Protein AF-A0A2N1P8C0-F1 (afdb_monomer)

Structure (mmCIF, N/CA/C/O backbone):
data_AF-A0A2N1P8C0-F1
#
_entry.id   AF-A0A2N1P8C0-F1
#
loop_
_atom_site.group_PDB
_atom_site.id
_atom_site.type_symbol
_atom_site.label_atom_id
_atom_site.label_alt_id
_atom_site.label_comp_id
_atom_site.label_asym_id
_atom_site.label_entity_id
_atom_site.label_seq_id
_atom_site.pdbx_PDB_ins_code
_atom_site.Cartn_x
_atom_site.Cartn_y
_atom_site.Cartn_z
_atom_site.occupancy
_atom_site.B_iso_or_equiv
_atom_site.auth_seq_id
_atom_site.auth_comp_id
_atom_site.auth_asym_id
_atom_site.auth_atom_id
_atom_site.pdbx_PDB_model_num
ATOM 1 N N . MET A 1 1 ? -35.742 -32.616 -35.829 1.00 45.62 1 MET A N 1
ATOM 2 C CA . MET A 1 1 ? -35.473 -32.953 -37.246 1.00 45.62 1 MET A CA 1
ATOM 3 C C . MET A 1 1 ? -34.544 -31.896 -37.833 1.00 45.62 1 MET A C 1
ATOM 5 O O . MET A 1 1 ? -35.005 -30.820 -38.191 1.00 45.62 1 MET A O 1
ATOM 9 N N . LYS A 1 2 ? -33.227 -32.137 -37.817 1.00 39.88 2 LYS A N 1
ATOM 10 C CA . LYS A 1 2 ? -32.217 -31.200 -38.340 1.00 39.88 2 LYS A CA 1
ATOM 11 C C . LYS A 1 2 ? -31.791 -31.656 -39.738 1.00 39.88 2 LYS A C 1
ATOM 13 O O . LYS A 1 2 ? -31.505 -32.829 -39.944 1.00 39.88 2 LYS A O 1
ATOM 18 N N . LYS A 1 3 ? -31.842 -30.711 -40.680 1.00 42.62 3 LYS A N 1
ATOM 19 C CA . LYS A 1 3 ? -31.607 -30.879 -42.117 1.00 42.62 3 LYS A CA 1
ATOM 20 C C . LYS A 1 3 ? -30.140 -31.210 -42.416 1.00 42.62 3 LYS A C 1
ATOM 22 O O . LYS A 1 3 ? -29.241 -30.507 -41.964 1.00 42.62 3 LYS A O 1
ATOM 27 N N . LEU A 1 4 ? -29.958 -32.241 -43.236 1.00 29.92 4 LEU A N 1
ATOM 28 C CA . LEU A 1 4 ? -28.739 -32.623 -43.944 1.00 29.92 4 LEU A CA 1
ATOM 29 C C . LEU A 1 4 ? -28.295 -31.468 -44.868 1.00 29.92 4 LEU A C 1
ATOM 31 O O . LEU A 1 4 ? -29.120 -30.950 -45.624 1.00 29.92 4 LEU A O 1
ATOM 35 N N . ARG A 1 5 ? -27.024 -31.049 -44.825 1.00 50.28 5 ARG A N 1
ATOM 36 C CA . ARG A 1 5 ? -26.424 -30.186 -45.858 1.00 50.28 5 ARG A CA 1
ATOM 37 C C . ARG A 1 5 ? -25.371 -30.986 -46.623 1.00 50.28 5 ARG A C 1
ATOM 39 O O . ARG A 1 5 ? -24.467 -31.559 -46.030 1.00 50.28 5 ARG A O 1
ATOM 46 N N . LEU A 1 6 ? -25.580 -31.036 -47.934 1.00 33.12 6 LEU A N 1
ATOM 47 C CA . LEU A 1 6 ? -24.823 -31.753 -48.953 1.00 33.12 6 LEU A CA 1
ATOM 48 C C . LEU A 1 6 ? -23.387 -31.202 -49.036 1.00 33.12 6 LEU A C 1
ATOM 50 O O . LEU A 1 6 ? -23.209 -29.993 -49.184 1.00 33.12 6 LEU A O 1
ATOM 54 N N . MET A 1 7 ? -22.378 -32.068 -48.936 1.00 42.75 7 MET A N 1
ATOM 55 C CA . MET A 1 7 ? -20.969 -31.700 -49.102 1.00 42.75 7 MET A CA 1
ATOM 56 C C . MET A 1 7 ? -20.578 -31.944 -50.565 1.00 42.75 7 MET A C 1
ATOM 58 O O . MET A 1 7 ? -20.736 -33.052 -51.071 1.00 42.75 7 MET A O 1
ATOM 62 N N . LEU A 1 8 ? -20.133 -30.898 -51.260 1.00 33.53 8 LEU A N 1
ATOM 63 C CA . LEU A 1 8 ? -19.699 -30.969 -52.655 1.00 33.53 8 LEU A CA 1
ATOM 64 C C . LEU A 1 8 ? -18.298 -31.608 -52.704 1.00 33.53 8 LEU A C 1
ATOM 66 O O . LEU A 1 8 ? -17.332 -31.012 -52.233 1.00 33.53 8 LEU A O 1
ATOM 70 N N . THR A 1 9 ? -18.182 -32.828 -53.229 1.00 42.88 9 THR A N 1
ATOM 71 C CA . THR A 1 9 ? -16.896 -33.516 -53.431 1.00 42.88 9 THR A CA 1
ATOM 72 C C . THR A 1 9 ? -16.287 -33.072 -54.761 1.00 42.88 9 THR A C 1
ATOM 74 O O . THR A 1 9 ? -16.819 -33.393 -55.821 1.00 42.88 9 THR A O 1
ATOM 77 N N . LEU A 1 10 ? -15.170 -32.341 -54.722 1.00 34.56 10 LEU A N 1
ATOM 78 C CA . LEU A 1 10 ? -14.347 -32.082 -55.904 1.00 34.56 10 LEU A CA 1
ATOM 79 C C . LEU A 1 10 ? -13.350 -33.246 -56.049 1.00 34.56 10 LEU A C 1
ATOM 81 O O . LEU A 1 10 ? -12.466 -33.405 -55.211 1.00 34.56 10 LEU A O 1
ATOM 85 N N . ILE A 1 11 ? -13.514 -34.086 -57.074 1.00 39.47 11 ILE A N 1
ATOM 86 C CA . ILE A 1 11 ? -12.569 -35.164 -57.401 1.00 39.47 11 ILE A CA 1
ATOM 87 C C . ILE A 1 11 ? -11.521 -34.591 -58.360 1.00 39.47 11 ILE A C 1
ATOM 89 O O . ILE A 1 11 ?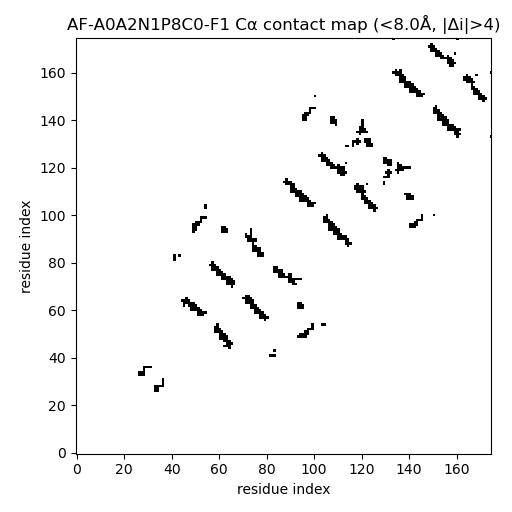 -11.832 -34.308 -59.515 1.00 39.47 11 ILE A O 1
ATOM 93 N N . ILE A 1 12 ? -10.278 -34.443 -57.900 1.00 39.06 12 ILE A N 1
ATOM 94 C CA . ILE A 1 12 ? -9.102 -34.266 -58.762 1.00 39.06 12 ILE A CA 1
ATOM 95 C C . ILE A 1 12 ? -8.067 -35.304 -58.320 1.00 39.06 12 ILE A C 1
ATOM 97 O O . ILE A 1 12 ? -7.486 -35.171 -57.250 1.00 39.06 12 ILE A O 1
ATOM 101 N N . GLY A 1 13 ? -7.826 -36.321 -59.151 1.00 35.00 13 GLY A N 1
ATOM 102 C CA . GLY A 1 13 ? -6.699 -37.246 -58.989 1.00 35.00 13 GLY A CA 1
ATOM 103 C C . GLY A 1 13 ? -6.890 -38.351 -57.939 1.00 35.00 13 GLY A C 1
ATOM 104 O O . GLY A 1 13 ? -7.464 -38.160 -56.874 1.00 35.00 13 GLY A O 1
ATOM 105 N N . SER A 1 14 ? -6.404 -39.543 -58.275 1.00 48.22 14 SER A N 1
ATOM 106 C CA . SER A 1 14 ? -6.671 -40.844 -57.647 1.00 48.22 14 SER A CA 1
ATOM 107 C C . SER A 1 14 ? -6.048 -41.078 -56.258 1.00 48.22 14 SER A C 1
ATOM 109 O O . SER A 1 14 ? -5.459 -42.133 -56.029 1.00 48.22 14 SER A O 1
ATOM 111 N N . ILE A 1 15 ? -6.160 -40.139 -55.314 1.00 35.62 15 ILE A N 1
ATOM 112 C CA . ILE A 1 15 ? -5.686 -40.342 -53.935 1.00 35.62 15 ILE A CA 1
ATOM 113 C C . ILE A 1 15 ? -6.792 -39.985 -52.939 1.00 35.62 15 ILE A C 1
ATOM 115 O O . ILE A 1 15 ? -7.116 -38.823 -52.708 1.00 35.62 15 ILE A O 1
ATOM 119 N N . LEU A 1 16 ? -7.350 -41.022 -52.315 1.00 32.78 16 LEU A N 1
ATOM 120 C CA . LEU A 1 16 ? -8.219 -40.920 -51.150 1.00 32.78 16 LEU A CA 1
ATOM 121 C C . LEU A 1 16 ? -7.341 -40.684 -49.910 1.00 32.78 16 LEU A C 1
ATOM 123 O O . LEU A 1 16 ? -6.861 -41.636 -49.300 1.00 32.78 16 LEU A O 1
ATOM 127 N N . ILE A 1 17 ? -7.110 -39.428 -49.525 1.00 36.38 17 ILE A N 1
ATOM 128 C CA . ILE A 1 17 ? -6.546 -39.129 -48.203 1.00 36.38 17 ILE A CA 1
ATOM 129 C C . ILE A 1 17 ? -7.710 -39.138 -47.209 1.00 36.38 17 ILE A C 1
ATOM 131 O O . ILE A 1 17 ? -8.428 -38.149 -47.070 1.00 36.38 17 ILE A O 1
ATOM 135 N N . ILE A 1 18 ? -7.910 -40.256 -46.503 1.00 42.47 18 ILE A N 1
ATOM 136 C CA . ILE A 1 18 ? -8.690 -40.254 -45.258 1.00 42.47 18 ILE A CA 1
ATOM 137 C C . ILE A 1 18 ? -7.806 -39.594 -44.196 1.00 42.47 18 ILE A C 1
ATOM 139 O O . ILE A 1 18 ? -7.125 -40.250 -43.414 1.00 42.47 18 ILE A O 1
ATOM 143 N N . GLY A 1 19 ? -7.767 -38.265 -44.216 1.00 34.47 19 GLY A N 1
ATOM 144 C CA . GLY A 1 19 ? -7.205 -37.472 -43.137 1.00 34.47 19 GLY A CA 1
ATOM 145 C C . GLY A 1 19 ? -8.264 -37.324 -42.061 1.00 34.47 19 GLY A C 1
ATOM 146 O O . GLY A 1 19 ? -9.050 -36.380 -42.094 1.00 34.47 19 GLY A O 1
ATOM 147 N N . ALA A 1 20 ? -8.310 -38.259 -41.113 1.00 40.31 20 ALA A N 1
ATOM 148 C CA . ALA A 1 20 ? -8.956 -37.993 -39.839 1.00 40.31 20 ALA A CA 1
ATOM 149 C C . ALA A 1 20 ? -8.171 -36.861 -39.159 1.00 40.31 20 ALA A C 1
ATOM 151 O O . ALA A 1 20 ? -7.159 -37.107 -38.508 1.00 40.31 20 ALA A O 1
ATOM 152 N N . LEU A 1 21 ? -8.609 -35.611 -39.323 1.00 40.03 21 LEU A N 1
ATOM 153 C CA . LEU A 1 21 ? -8.170 -34.531 -38.448 1.00 40.03 21 LEU A CA 1
ATOM 154 C C . LEU A 1 21 ? -8.879 -34.720 -37.106 1.00 40.03 21 LEU A C 1
ATOM 156 O O . LEU A 1 21 ? -9.847 -34.039 -36.780 1.00 40.03 21 LEU A O 1
ATOM 160 N N . PHE A 1 22 ? -8.357 -35.643 -36.300 1.00 40.47 22 PHE A N 1
ATOM 161 C CA . PHE A 1 22 ? -8.223 -35.330 -34.890 1.00 40.47 22 PHE A CA 1
ATOM 162 C C . PHE A 1 22 ? -7.251 -34.150 -34.847 1.00 40.47 22 PHE A C 1
ATOM 164 O O . PHE A 1 22 ? -6.038 -34.343 -34.886 1.00 40.47 22 PHE A O 1
ATOM 171 N N . SER A 1 23 ? -7.757 -32.914 -34.830 1.00 45.66 23 SER A N 1
ATOM 172 C CA . SER A 1 23 ? -6.954 -31.822 -34.288 1.00 45.66 23 SER A CA 1
ATOM 173 C C . SER A 1 23 ? -6.851 -32.124 -32.803 1.00 45.66 23 SER A C 1
ATOM 175 O O . SER A 1 23 ? -7.742 -31.790 -32.018 1.00 45.66 23 SER A O 1
ATOM 177 N N . GLY A 1 24 ? -5.826 -32.907 -32.476 1.00 42.28 24 GLY A N 1
ATOM 178 C CA . GLY A 1 24 ? -5.468 -33.235 -31.120 1.00 42.28 24 GLY A CA 1
ATOM 179 C C . GLY A 1 24 ? -5.405 -31.959 -30.298 1.00 42.28 24 GLY A C 1
ATOM 180 O O . GLY A 1 24 ? -5.051 -30.888 -30.795 1.00 42.28 24 GLY A O 1
ATOM 181 N N . CYS A 1 25 ? -5.754 -32.110 -29.029 1.00 45.88 25 CYS A N 1
ATOM 182 C CA . CYS A 1 25 ? -5.191 -31.306 -27.962 1.00 45.88 25 CYS A CA 1
ATOM 183 C C . CYS A 1 25 ? -3.665 -31.336 -28.147 1.00 45.88 25 CYS A C 1
ATOM 185 O O . CYS A 1 25 ? -2.993 -32.248 -27.674 1.00 45.88 25 CYS A O 1
ATOM 187 N N . SER A 1 26 ? -3.103 -30.411 -28.928 1.00 51.12 26 SER A N 1
ATOM 188 C CA . SER A 1 26 ? -1.676 -30.136 -28.873 1.00 51.12 26 SER A CA 1
ATOM 189 C C . SER A 1 26 ? -1.494 -29.277 -27.635 1.00 51.12 26 SER A C 1
ATOM 191 O O . SER A 1 26 ? -1.328 -28.058 -27.712 1.00 51.12 26 SER A O 1
ATOM 193 N N . ASP A 1 27 ? -1.589 -29.931 -26.482 1.00 58.16 27 ASP A N 1
ATOM 194 C CA . ASP A 1 27 ? -1.142 -29.387 -25.212 1.00 58.16 27 ASP A CA 1
ATOM 195 C C . ASP A 1 27 ? 0.391 -29.409 -25.208 1.00 58.16 27 ASP A C 1
ATOM 197 O O . ASP A 1 27 ? 1.009 -30.002 -24.332 1.00 58.16 27 ASP A O 1
ATOM 201 N N . ASP A 1 28 ? 1.001 -28.835 -26.252 1.00 53.12 28 ASP A N 1
ATOM 202 C CA . ASP A 1 28 ? 2.443 -28.758 -26.424 1.00 53.12 28 ASP A CA 1
ATOM 203 C C . ASP A 1 28 ? 2.995 -27.864 -25.304 1.00 53.12 28 ASP A C 1
ATOM 205 O O . ASP A 1 28 ? 2.756 -26.647 -25.324 1.00 53.12 28 ASP A O 1
ATOM 209 N N . PRO A 1 29 ? 3.668 -28.434 -24.286 1.00 56.56 29 PRO A N 1
ATOM 210 C CA . PRO A 1 29 ? 4.092 -27.683 -23.118 1.00 56.56 29 PRO A CA 1
ATOM 211 C C . PRO A 1 29 ? 5.463 -27.029 -23.317 1.00 56.56 29 PRO A C 1
ATOM 213 O O . PRO A 1 29 ? 5.919 -26.319 -22.422 1.00 56.56 29 PRO A O 1
ATOM 216 N N . THR A 1 30 ? 6.151 -27.253 -24.443 1.00 60.28 30 THR A N 1
ATOM 217 C CA . THR A 1 30 ? 7.560 -26.857 -24.582 1.00 60.28 30 THR A CA 1
ATOM 218 C C . THR A 1 30 ? 7.876 -26.309 -25.973 1.00 60.28 30 THR A C 1
ATOM 220 O O . THR A 1 30 ? 8.477 -26.977 -26.808 1.00 60.28 30 THR A O 1
ATOM 223 N N . GLY A 1 31 ? 7.527 -25.040 -26.191 1.00 54.53 31 GLY A N 1
ATOM 224 C CA . GLY A 1 31 ? 7.948 -24.249 -27.347 1.00 54.53 31 GLY A CA 1
ATOM 225 C C . GLY A 1 31 ? 7.587 -22.765 -27.179 1.00 54.53 31 GLY A C 1
ATOM 226 O O . GLY A 1 31 ? 6.742 -22.433 -26.349 1.00 54.53 31 GLY A O 1
ATOM 227 N N . PRO A 1 32 ? 8.174 -21.836 -27.957 1.00 53.72 32 PRO A N 1
ATOM 228 C CA . PRO A 1 32 ? 7.865 -20.397 -27.879 1.00 53.72 32 PRO A CA 1
ATOM 229 C C . PRO A 1 32 ? 6.404 -20.050 -28.245 1.00 53.72 32 PRO A C 1
ATOM 231 O O . PRO A 1 32 ? 5.935 -18.937 -27.983 1.00 53.72 32 PRO A O 1
ATOM 234 N N . THR A 1 33 ? 5.680 -21.011 -28.824 1.00 61.88 33 THR A N 1
ATOM 235 C CA . THR A 1 33 ? 4.248 -20.981 -29.155 1.00 61.88 33 THR A CA 1
ATOM 236 C C . THR A 1 33 ? 3.382 -21.782 -28.176 1.00 61.88 33 THR A C 1
ATOM 238 O O . THR A 1 33 ? 2.181 -21.912 -28.409 1.00 61.88 33 THR A O 1
ATOM 241 N N . ALA A 1 34 ? 3.959 -22.327 -27.098 1.00 63.41 34 ALA A N 1
ATOM 242 C CA . ALA A 1 34 ? 3.212 -23.081 -26.100 1.00 63.41 34 ALA A CA 1
ATOM 243 C C . ALA A 1 34 ? 2.178 -22.172 -25.427 1.00 63.41 34 ALA A C 1
ATOM 245 O O . ALA A 1 34 ? 2.481 -21.079 -24.943 1.00 63.41 34 ALA A O 1
ATOM 246 N N . LYS A 1 35 ? 0.934 -22.648 -25.396 1.00 65.44 35 LYS A N 1
ATOM 247 C CA . LYS A 1 35 ? -0.255 -21.915 -24.936 1.00 65.44 35 LYS A CA 1
ATOM 248 C C . LYS A 1 35 ? -0.174 -21.461 -23.469 1.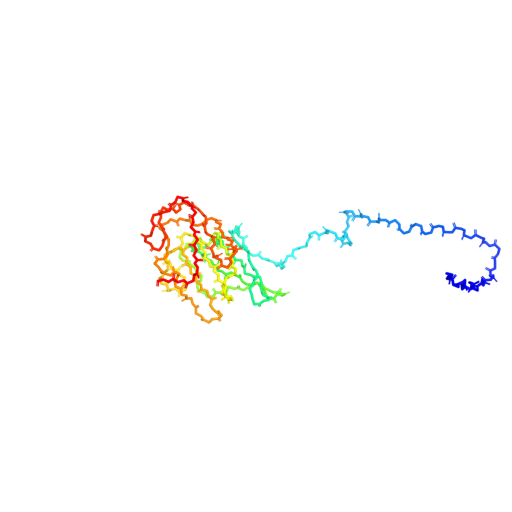00 65.44 35 LYS A C 1
ATOM 250 O O . LYS A 1 35 ? -0.908 -20.560 -23.076 1.00 65.44 35 LYS A O 1
ATOM 255 N N . TRP A 1 36 ? 0.731 -22.051 -22.688 1.00 75.31 36 TRP A N 1
ATOM 256 C CA . TRP A 1 36 ? 0.955 -21.760 -21.266 1.00 75.31 36 TRP A CA 1
ATOM 257 C C . TRP A 1 36 ? 2.400 -21.342 -20.965 1.00 75.31 36 TRP A C 1
ATOM 259 O O . TRP A 1 36 ? 2.883 -21.528 -19.850 1.00 75.31 36 TRP A O 1
ATOM 269 N N . ALA A 1 37 ? 3.115 -20.810 -21.959 1.00 75.06 37 ALA A N 1
ATOM 270 C CA . ALA A 1 37 ? 4.471 -20.325 -21.751 1.00 75.06 37 ALA A CA 1
ATOM 271 C C . ALA A 1 37 ? 4.472 -19.047 -20.902 1.00 75.06 37 ALA A C 1
ATOM 273 O O . ALA A 1 37 ? 3.892 -18.028 -21.288 1.00 75.06 37 ALA A O 1
ATOM 274 N N . TRP A 1 38 ? 5.191 -19.085 -19.781 1.00 82.75 38 TRP A N 1
ATOM 275 C CA . TRP A 1 38 ? 5.586 -17.877 -19.064 1.00 82.75 38 TRP A CA 1
ATOM 276 C C . TRP A 1 38 ? 6.449 -16.997 -19.968 1.00 82.75 38 TRP A C 1
ATOM 278 O O . TRP A 1 38 ? 7.327 -17.487 -20.683 1.00 82.75 38 TRP A O 1
ATOM 288 N N . ARG A 1 39 ? 6.198 -15.688 -19.939 1.00 81.94 39 ARG A N 1
ATOM 289 C CA . ARG A 1 39 ? 6.969 -14.684 -20.678 1.00 81.94 39 ARG A CA 1
ATOM 290 C C . ARG A 1 39 ? 7.385 -13.564 -19.729 1.00 81.94 39 ARG A C 1
ATOM 292 O O . ARG A 1 39 ? 6.621 -13.257 -18.813 1.00 81.94 39 ARG A O 1
ATOM 299 N N . PRO A 1 40 ? 8.571 -12.965 -19.927 1.00 81.44 40 PRO A N 1
ATOM 300 C CA . PRO A 1 40 ? 8.979 -11.814 -19.136 1.00 81.44 40 PRO A CA 1
ATOM 301 C C . PRO A 1 40 ? 7.996 -10.656 -19.339 1.00 81.44 40 PRO A C 1
ATOM 303 O O . PRO A 1 40 ? 7.524 -10.423 -20.455 1.00 81.44 40 PRO A O 1
ATOM 306 N N . LEU A 1 41 ? 7.707 -9.931 -18.260 1.00 84.56 41 LEU A N 1
ATOM 307 C CA . LEU A 1 41 ? 6.936 -8.692 -18.291 1.00 84.56 41 LEU A CA 1
ATOM 308 C C . LEU A 1 41 ? 7.913 -7.509 -18.220 1.00 84.56 41 LEU A C 1
ATOM 310 O O . LEU A 1 41 ? 8.252 -7.035 -17.135 1.00 84.56 41 LEU A O 1
ATOM 314 N N . GLY A 1 42 ? 8.427 -7.100 -19.384 1.00 82.38 42 GLY A N 1
ATOM 315 C CA . GLY A 1 42 ? 9.477 -6.082 -19.496 1.00 82.38 42 GLY A CA 1
ATOM 316 C C . GLY A 1 42 ? 10.844 -6.544 -18.969 1.00 82.38 42 GLY A C 1
ATOM 317 O O . GLY A 1 42 ? 11.058 -7.723 -18.686 1.00 82.38 42 GLY A O 1
ATOM 318 N N . SER A 1 43 ? 11.784 -5.606 -18.841 1.00 73.06 43 SER A N 1
ATOM 319 C CA . SER A 1 43 ? 13.158 -5.842 -18.364 1.00 73.06 43 SER A CA 1
ATOM 320 C C . SER A 1 43 ? 13.337 -5.535 -16.868 1.00 73.06 43 SER A C 1
ATOM 322 O O . SER A 1 43 ? 14.357 -4.969 -16.492 1.00 73.06 43 SER A O 1
ATOM 324 N N . GLY A 1 44 ? 12.321 -5.826 -16.044 1.00 64.38 44 GLY A N 1
ATOM 325 C CA . GLY A 1 44 ? 12.169 -5.321 -14.668 1.00 64.38 44 GLY A CA 1
ATOM 326 C C . GLY A 1 44 ? 13.408 -5.410 -13.756 1.00 64.38 44 GLY A C 1
ATOM 327 O O . GLY A 1 44 ? 14.275 -6.258 -13.943 1.00 64.38 44 GLY A O 1
ATOM 328 N N . SER A 1 45 ? 13.465 -4.541 -12.738 1.00 57.62 45 SER A N 1
ATOM 329 C CA . SER A 1 45 ? 14.629 -4.329 -11.853 1.00 57.62 45 SER A CA 1
ATOM 330 C C . SER A 1 45 ? 14.378 -4.650 -10.368 1.00 57.62 45 SER A C 1
ATOM 332 O O . SER A 1 45 ? 15.043 -4.102 -9.492 1.00 57.62 45 SER A O 1
ATOM 334 N N . ALA A 1 46 ? 13.397 -5.500 -10.047 1.00 59.78 46 ALA A N 1
ATOM 335 C CA . ALA A 1 46 ? 13.077 -5.830 -8.656 1.00 59.78 46 ALA A CA 1
ATOM 336 C C . ALA A 1 46 ? 13.955 -6.973 -8.121 1.00 59.78 46 ALA A C 1
ATOM 338 O O . ALA A 1 46 ? 13.987 -8.047 -8.719 1.00 59.78 46 ALA A O 1
ATOM 339 N N . TYR A 1 47 ? 14.594 -6.777 -6.961 1.00 66.31 47 TYR A N 1
ATOM 340 C CA . TYR A 1 47 ? 15.292 -7.854 -6.246 1.00 66.31 47 TYR A CA 1
ATOM 341 C C . TYR A 1 47 ? 14.285 -8.797 -5.569 1.00 66.31 47 TYR A C 1
ATOM 343 O O . TYR A 1 47 ? 14.350 -10.010 -5.762 1.00 66.31 47 TYR A O 1
ATOM 351 N N . ALA A 1 48 ? 13.311 -8.252 -4.826 1.00 72.00 48 ALA A N 1
ATOM 352 C CA . ALA A 1 48 ? 12.204 -9.024 -4.261 1.00 72.00 48 ALA A CA 1
ATOM 353 C C . ALA A 1 48 ? 10.904 -8.208 -4.214 1.00 72.00 48 ALA A C 1
ATOM 355 O O . ALA A 1 48 ? 10.811 -7.197 -3.518 1.00 72.00 48 ALA A O 1
ATOM 356 N N . LEU A 1 49 ? 9.868 -8.677 -4.914 1.00 79.06 49 LEU A N 1
ATOM 357 C CA . LEU A 1 49 ? 8.523 -8.111 -4.809 1.00 79.06 49 LEU A CA 1
ATOM 358 C C . LEU A 1 49 ? 7.822 -8.659 -3.563 1.00 79.06 49 LEU A C 1
ATOM 360 O O . LEU A 1 49 ? 7.752 -9.871 -3.366 1.00 79.06 49 LEU A O 1
ATOM 364 N N . GLY A 1 50 ? 7.292 -7.760 -2.739 1.00 81.69 50 GLY A N 1
ATOM 365 C CA . GLY A 1 50 ? 6.433 -8.096 -1.607 1.00 81.69 50 GLY A CA 1
ATOM 366 C C . GLY A 1 50 ? 4.973 -8.242 -2.024 1.00 81.69 50 GLY A C 1
ATOM 367 O O . GLY A 1 50 ? 4.273 -9.113 -1.518 1.00 81.69 50 GLY A O 1
ATOM 368 N N . ALA A 1 51 ? 4.515 -7.425 -2.976 1.00 90.19 51 ALA A N 1
ATOM 369 C CA . ALA A 1 51 ? 3.127 -7.414 -3.415 1.00 90.19 51 ALA A CA 1
ATOM 370 C C . ALA A 1 51 ? 2.969 -6.986 -4.880 1.00 90.19 51 ALA A C 1
ATOM 372 O O . ALA A 1 51 ? 3.778 -6.231 -5.420 1.00 90.19 51 ALA A O 1
ATOM 373 N N . LEU A 1 52 ? 1.884 -7.460 -5.496 1.00 92.81 52 LEU A N 1
ATOM 374 C CA . LEU A 1 52 ? 1.444 -7.095 -6.839 1.00 92.81 52 LEU A CA 1
ATOM 375 C C . LEU A 1 52 ? -0.077 -6.916 -6.830 1.00 92.81 52 LEU A C 1
ATOM 377 O O . LEU A 1 52 ? -0.792 -7.748 -6.268 1.00 92.81 52 LEU A O 1
ATOM 381 N N . THR A 1 53 ? -0.590 -5.873 -7.472 1.00 95.50 53 THR A N 1
ATOM 382 C CA . THR A 1 53 ? -2.030 -5.712 -7.692 1.00 95.50 53 THR A CA 1
ATOM 383 C C . THR A 1 53 ? -2.312 -4.964 -8.989 1.00 95.50 53 THR A C 1
ATOM 385 O O . THR A 1 53 ? -1.421 -4.340 -9.562 1.00 95.50 53 THR A O 1
ATOM 388 N N . VAL A 1 54 ? -3.551 -5.032 -9.467 1.00 96.06 54 VAL A N 1
ATOM 389 C CA . VAL A 1 54 ? -4.005 -4.239 -10.614 1.00 96.06 54 VAL A CA 1
ATOM 390 C C . VAL A 1 54 ? -4.863 -3.097 -10.097 1.00 96.06 54 VAL A C 1
ATOM 392 O O . VAL A 1 54 ? -5.827 -3.327 -9.371 1.00 96.06 54 VAL A O 1
ATOM 395 N N . TYR A 1 55 ? -4.531 -1.878 -10.502 1.00 96.06 55 TYR A N 1
ATOM 396 C CA . TYR A 1 55 ? -5.299 -0.673 -10.209 1.00 96.06 55 TYR A CA 1
ATOM 397 C C . TYR A 1 55 ? -5.247 0.254 -11.424 1.00 96.06 55 TYR A C 1
ATOM 399 O O . TYR A 1 55 ? -4.192 0.404 -12.034 1.00 96.06 55 TYR A O 1
ATOM 407 N N . ASP A 1 56 ? -6.387 0.835 -11.804 1.00 94.62 56 ASP A N 1
ATOM 408 C CA . ASP A 1 56 ? -6.501 1.742 -12.959 1.00 94.62 56 ASP A CA 1
ATOM 409 C C . ASP A 1 56 ? -5.853 1.194 -14.252 1.00 94.62 56 ASP A C 1
ATOM 411 O O . ASP A 1 56 ? -5.058 1.851 -14.919 1.00 94.62 56 ASP A O 1
ATOM 415 N N . ASN A 1 57 ? -6.145 -0.073 -14.579 1.00 93.62 57 ASN A N 1
ATOM 416 C CA . ASN A 1 57 ? -5.587 -0.803 -15.729 1.00 93.62 57 ASN A CA 1
ATOM 417 C C . ASN A 1 57 ? -4.051 -0.905 -15.778 1.00 93.62 57 ASN A C 1
ATOM 419 O O . ASN A 1 57 ? -3.495 -1.279 -16.810 1.00 93.62 57 ASN A O 1
ATOM 423 N N . LYS A 1 58 ? -3.366 -0.630 -14.670 1.00 93.94 58 LYS A N 1
ATOM 424 C CA . LYS A 1 58 ? -1.917 -0.773 -14.535 1.00 93.94 58 LYS A CA 1
ATOM 425 C C . LYS A 1 58 ? -1.589 -1.809 -13.476 1.00 93.94 58 LYS A C 1
ATOM 427 O O . LYS A 1 58 ? -2.371 -2.041 -12.550 1.00 93.94 58 LYS A O 1
ATOM 432 N N . VAL A 1 59 ? -0.425 -2.437 -13.606 1.00 93.25 59 VAL A N 1
ATOM 433 C CA . VAL A 1 59 ? 0.065 -3.358 -12.578 1.00 93.25 59 VAL A CA 1
ATOM 434 C C . VAL A 1 59 ? 0.951 -2.574 -11.629 1.00 93.25 59 VAL A C 1
ATOM 436 O O . VAL A 1 59 ? 1.962 -2.016 -12.038 1.00 93.25 59 VAL A O 1
ATOM 439 N N . PHE A 1 60 ? 0.567 -2.541 -10.364 1.00 92.81 60 PHE A N 1
ATOM 440 C CA . PHE A 1 60 ? 1.362 -1.973 -9.293 1.00 92.81 60 PHE A CA 1
ATOM 441 C C . PHE A 1 60 ? 2.130 -3.094 -8.613 1.00 92.81 60 PHE A C 1
ATOM 443 O O . PHE A 1 60 ? 1.540 -4.111 -8.242 1.00 92.81 60 PHE A O 1
ATOM 450 N N . ALA A 1 61 ? 3.427 -2.897 -8.431 1.00 90.62 61 ALA A N 1
ATOM 451 C CA . ALA A 1 61 ? 4.286 -3.789 -7.677 1.00 90.62 61 ALA A CA 1
ATOM 452 C C . ALA A 1 61 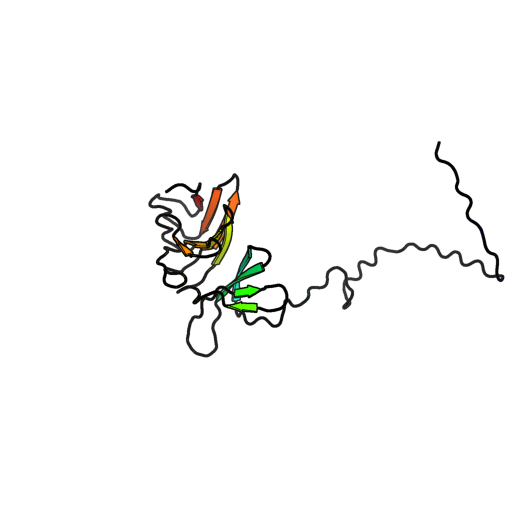? 5.000 -2.995 -6.588 1.00 90.62 61 ALA A C 1
ATOM 454 O O . ALA A 1 61 ? 5.365 -1.839 -6.784 1.00 90.62 61 ALA A O 1
ATOM 455 N N . ALA A 1 62 ? 5.213 -3.618 -5.442 1.00 89.62 62 ALA A N 1
ATOM 456 C CA . ALA A 1 62 ? 6.001 -3.025 -4.378 1.00 89.62 62 ALA A CA 1
ATOM 457 C C . ALA A 1 62 ? 6.777 -4.115 -3.651 1.00 89.62 62 ALA A C 1
ATOM 459 O O . ALA A 1 62 ? 6.428 -5.298 -3.708 1.00 89.62 62 ALA A O 1
ATOM 460 N N . GLY A 1 63 ? 7.851 -3.730 -2.983 1.00 79.81 63 GLY A N 1
ATOM 461 C CA . GLY A 1 63 ? 8.725 -4.674 -2.314 1.00 79.81 63 GLY A CA 1
ATOM 462 C C . GLY A 1 63 ? 10.039 -4.033 -1.932 1.00 79.81 63 GLY A C 1
ATOM 463 O O . GLY A 1 63 ? 10.111 -2.838 -1.655 1.00 79.81 63 GLY A O 1
ATOM 464 N N . ASN A 1 64 ? 11.073 -4.855 -1.902 1.00 75.19 64 ASN A N 1
ATOM 465 C CA . ASN A 1 64 ? 12.412 -4.431 -1.572 1.00 75.19 64 ASN A CA 1
ATOM 466 C C . ASN A 1 64 ? 13.219 -4.282 -2.867 1.00 75.19 64 ASN A C 1
ATOM 468 O O . ASN A 1 64 ? 13.576 -5.272 -3.515 1.00 75.19 64 ASN A O 1
ATOM 472 N N . PHE A 1 65 ? 13.477 -3.030 -3.243 1.00 70.88 65 PHE A N 1
ATOM 473 C CA . PHE A 1 65 ? 14.401 -2.674 -4.311 1.00 70.88 65 PHE A CA 1
ATOM 474 C C . PHE A 1 65 ? 15.677 -2.185 -3.625 1.00 70.88 65 PHE A C 1
ATOM 476 O O . PHE A 1 65 ? 15.808 -1.020 -3.269 1.00 70.88 65 PHE A O 1
ATOM 483 N N . LEU A 1 66 ? 16.582 -3.114 -3.316 1.00 57.19 66 LEU A N 1
ATOM 484 C CA . LEU A 1 66 ? 17.935 -2.738 -2.914 1.00 57.19 66 LEU A CA 1
ATOM 485 C C . LEU A 1 66 ? 18.653 -2.340 -4.191 1.00 57.19 66 LEU A C 1
ATOM 487 O O . LEU A 1 66 ? 18.926 -3.217 -4.997 1.00 57.19 66 LEU A O 1
ATOM 491 N N . ASP A 1 67 ? 18.923 -1.063 -4.422 1.00 55.25 67 ASP A N 1
ATOM 492 C CA . ASP A 1 67 ? 19.939 -0.735 -5.414 1.00 55.25 67 ASP A CA 1
ATOM 493 C C . ASP A 1 67 ? 21.338 -0.960 -4.812 1.00 55.25 67 ASP A C 1
ATOM 495 O O . ASP A 1 67 ? 21.540 -0.951 -3.596 1.00 55.25 67 ASP A O 1
ATOM 499 N N . ASP A 1 68 ? 22.327 -1.215 -5.671 1.00 50.94 68 ASP A N 1
ATOM 500 C CA . ASP A 1 68 ? 23.720 -1.467 -5.266 1.00 50.94 68 ASP A CA 1
ATOM 501 C C . ASP A 1 68 ? 24.415 -0.205 -4.684 1.00 50.94 68 ASP A C 1
ATOM 503 O O . ASP A 1 68 ? 25.625 -0.214 -4.442 1.00 50.94 68 ASP A O 1
ATOM 507 N N . VAL A 1 69 ? 23.681 0.897 -4.467 1.00 53.66 69 VAL A N 1
ATOM 508 C CA . VAL A 1 69 ? 24.194 2.208 -4.032 1.00 53.66 69 VAL A CA 1
ATOM 509 C C . VAL A 1 69 ? 23.415 2.781 -2.841 1.00 53.66 69 VAL A C 1
ATOM 511 O O . VAL A 1 69 ? 23.078 3.958 -2.798 1.00 53.66 69 VAL A O 1
ATOM 514 N N . ASP A 1 70 ? 23.226 1.943 -1.823 1.00 44.34 70 ASP A N 1
ATOM 515 C CA . ASP A 1 70 ? 23.031 2.343 -0.421 1.00 44.34 70 ASP A CA 1
ATOM 516 C C . ASP A 1 70 ? 21.866 3.314 -0.142 1.00 44.34 70 ASP A C 1
ATOM 518 O O . ASP A 1 70 ? 21.945 4.163 0.748 1.00 44.34 70 ASP A O 1
ATOM 522 N N . PHE A 1 71 ? 20.740 3.149 -0.840 1.00 46.28 71 PHE A N 1
ATOM 523 C CA . PHE A 1 71 ? 19.452 3.619 -0.341 1.00 46.28 71 PHE A CA 1
ATOM 524 C C . PHE A 1 71 ? 18.414 2.503 -0.449 1.00 46.28 71 PHE A C 1
ATOM 526 O O . PHE A 1 71 ? 18.207 1.894 -1.491 1.00 46.28 71 PHE A O 1
ATOM 533 N N . MET A 1 72 ? 17.730 2.221 0.663 1.00 52.84 72 MET A N 1
ATOM 534 C CA . MET A 1 72 ? 16.537 1.375 0.669 1.00 52.84 72 MET A CA 1
ATOM 535 C C . MET A 1 72 ? 15.425 2.082 -0.120 1.00 52.84 72 MET A C 1
ATOM 537 O O . MET A 1 72 ? 14.545 2.706 0.476 1.00 52.84 72 MET A O 1
ATOM 541 N N . ALA A 1 73 ? 15.460 2.019 -1.448 1.00 58.97 73 ALA A N 1
ATOM 542 C CA . ALA A 1 73 ? 14.371 2.479 -2.289 1.00 58.97 73 ALA A CA 1
ATOM 543 C C . ALA A 1 73 ? 13.212 1.482 -2.132 1.00 58.97 73 ALA A C 1
ATOM 545 O O . ALA A 1 73 ? 13.087 0.488 -2.844 1.00 58.97 73 ALA A O 1
ATOM 546 N N . ASN A 1 74 ? 12.369 1.671 -1.113 1.00 71.56 74 ASN A N 1
ATOM 547 C CA . ASN A 1 74 ? 11.139 0.888 -0.983 1.00 71.56 74 ASN A CA 1
ATOM 548 C C . ASN A 1 74 ? 10.086 1.517 -1.898 1.00 71.56 74 ASN A C 1
ATOM 550 O O . ASN A 1 74 ? 9.161 2.201 -1.451 1.00 71.56 74 ASN A O 1
ATOM 554 N N . ASP A 1 75 ? 10.288 1.325 -3.197 1.00 77.44 75 ASP A N 1
ATOM 555 C CA . ASP A 1 75 ? 9.471 1.932 -4.232 1.00 77.44 75 ASP A CA 1
ATOM 556 C C . ASP A 1 75 ? 8.144 1.200 -4.430 1.00 77.44 75 ASP A C 1
ATOM 558 O O . ASP A 1 75 ? 7.978 0.005 -4.168 1.00 77.44 75 ASP A O 1
ATOM 562 N N . ILE A 1 76 ? 7.183 1.956 -4.946 1.00 88.31 76 ILE A N 1
ATOM 563 C CA . ILE A 1 76 ? 6.012 1.411 -5.617 1.00 88.31 76 ILE A CA 1
ATOM 564 C C . ILE A 1 76 ? 6.280 1.628 -7.101 1.00 88.31 76 ILE A C 1
ATOM 566 O O . ILE A 1 76 ? 6.471 2.764 -7.527 1.00 88.31 76 ILE A O 1
ATOM 570 N N . VAL A 1 77 ? 6.321 0.561 -7.889 1.00 88.88 77 VAL A N 1
ATOM 571 C CA . VAL A 1 77 ? 6.554 0.625 -9.336 1.00 88.88 77 VAL A CA 1
ATOM 572 C C . VAL A 1 77 ? 5.294 0.248 -10.100 1.00 88.88 77 VAL A C 1
ATOM 574 O O . VAL A 1 77 ? 4.476 -0.548 -9.636 1.00 88.88 77 VAL A O 1
ATOM 577 N N . ILE A 1 78 ? 5.130 0.835 -11.280 1.00 90.56 78 ILE A N 1
ATOM 578 C CA . ILE A 1 78 ? 3.947 0.688 -12.120 1.00 90.56 78 ILE A CA 1
ATOM 579 C C . ILE A 1 78 ? 4.361 0.187 -13.494 1.00 90.56 78 ILE A C 1
ATOM 581 O O . ILE A 1 78 ? 5.236 0.771 -14.128 1.00 90.56 78 ILE A O 1
ATOM 585 N N . TRP A 1 79 ? 3.680 -0.854 -13.958 1.00 91.50 79 TRP A N 1
ATOM 586 C CA . TRP A 1 79 ? 3.684 -1.300 -15.343 1.00 91.50 79 TRP A CA 1
ATOM 587 C C . TRP A 1 79 ? 2.460 -0.753 -16.072 1.00 91.50 79 TRP A C 1
ATOM 589 O O . TRP A 1 79 ? 1.320 -1.029 -15.680 1.00 91.50 79 TRP A O 1
ATOM 599 N N . ASP A 1 80 ? 2.693 -0.005 -17.145 1.00 89.50 80 ASP A N 1
ATOM 600 C CA . ASP A 1 80 ? 1.646 0.632 -17.953 1.00 89.50 80 ASP A CA 1
ATOM 601 C C . ASP A 1 80 ? 1.202 -0.183 -19.181 1.00 89.50 80 ASP A C 1
ATOM 603 O O . ASP A 1 80 ? 0.267 0.208 -19.879 1.00 89.50 80 ASP A O 1
ATOM 607 N N . GLY A 1 81 ? 1.842 -1.326 -19.432 1.00 89.50 81 GLY A N 1
ATOM 608 C CA . GLY A 1 81 ? 1.630 -2.138 -20.629 1.00 89.50 81 GLY A CA 1
ATOM 609 C C . GLY A 1 81 ? 2.870 -2.260 -21.511 1.00 89.50 81 GLY A C 1
ATOM 610 O O . GLY A 1 81 ? 2.954 -3.233 -22.265 1.00 89.50 81 GLY A O 1
ATOM 611 N N . SER A 1 82 ? 3.830 -1.338 -21.394 1.00 88.94 82 SER A N 1
ATOM 612 C CA . SER A 1 82 ? 5.102 -1.380 -22.125 1.00 88.94 82 SER A CA 1
ATOM 613 C C . SER A 1 82 ? 6.325 -1.286 -21.226 1.00 88.94 82 SER A C 1
ATOM 615 O O . SER A 1 82 ? 7.301 -1.986 -21.499 1.00 88.94 82 SER A O 1
ATOM 617 N N . ASP A 1 83 ? 6.275 -0.473 -20.169 1.00 85.94 83 ASP A N 1
ATOM 618 C CA . ASP A 1 83 ? 7.443 -0.157 -19.350 1.00 85.94 83 ASP A CA 1
ATOM 619 C C . ASP A 1 83 ? 7.120 -0.099 -17.852 1.00 85.94 83 ASP A C 1
ATOM 621 O O . ASP A 1 83 ? 5.991 0.157 -17.425 1.00 85.94 83 ASP A O 1
ATOM 625 N N . TRP A 1 84 ? 8.151 -0.345 -17.039 1.00 87.38 84 TRP A N 1
ATOM 626 C CA . TRP A 1 84 ? 8.105 -0.141 -15.591 1.00 87.38 84 TRP A CA 1
ATOM 627 C C . TRP A 1 84 ? 8.560 1.282 -15.246 1.00 87.38 84 TRP A C 1
ATOM 629 O O . TRP A 1 84 ? 9.557 1.766 -15.777 1.00 87.38 84 TRP A O 1
ATOM 639 N N . SER A 1 85 ? 7.864 1.938 -14.318 1.00 85.56 85 SER A N 1
ATOM 640 C CA . SER A 1 85 ? 8.198 3.282 -13.824 1.00 85.56 85 SER A CA 1
ATOM 641 C C . SER A 1 85 ? 7.996 3.395 -12.312 1.00 85.56 85 SER A C 1
ATOM 643 O O . SER A 1 85 ? 7.174 2.682 -11.740 1.00 85.56 85 SER A O 1
ATOM 645 N N . ILE A 1 86 ? 8.743 4.284 -11.652 1.00 85.06 86 ILE A N 1
ATOM 646 C CA . ILE A 1 86 ? 8.605 4.539 -10.210 1.00 85.06 86 ILE A CA 1
ATOM 647 C C . ILE A 1 86 ? 7.400 5.456 -9.966 1.00 85.06 86 ILE A C 1
ATOM 649 O O . ILE A 1 86 ? 7.204 6.455 -10.662 1.00 85.06 86 ILE A O 1
ATOM 653 N N . HIS A 1 87 ? 6.596 5.132 -8.956 1.00 85.25 87 HIS A N 1
ATOM 654 C CA . HIS A 1 87 ? 5.458 5.925 -8.511 1.00 85.25 87 HIS A CA 1
ATOM 655 C C . HIS A 1 87 ? 5.791 6.740 -7.256 1.00 85.25 87 HIS A C 1
ATOM 657 O O . HIS A 1 87 ? 5.709 6.253 -6.127 1.00 85.25 87 HIS A O 1
ATOM 663 N N . GLY A 1 88 ? 6.110 8.021 -7.457 1.00 80.75 88 GLY A N 1
ATOM 664 C CA . GLY A 1 88 ? 6.431 8.950 -6.370 1.00 80.75 88 GLY A CA 1
ATOM 665 C C . GLY A 1 88 ? 7.795 8.670 -5.737 1.00 80.75 88 GLY A C 1
ATOM 666 O O . GLY A 1 88 ? 8.687 8.157 -6.398 1.00 80.75 88 GLY A O 1
ATOM 667 N N . SER A 1 89 ? 7.963 9.033 -4.463 1.00 76.94 89 SER A N 1
ATOM 668 C CA . SER A 1 89 ? 9.194 8.756 -3.697 1.00 76.94 89 SER A CA 1
ATOM 669 C C . SER A 1 89 ? 9.148 7.444 -2.898 1.00 76.94 89 SER A C 1
ATOM 671 O O . SER A 1 89 ? 9.999 7.209 -2.046 1.00 76.94 89 SER A O 1
ATOM 673 N N . GLY A 1 90 ? 8.136 6.604 -3.147 1.00 84.94 90 GLY A N 1
ATOM 674 C CA . GLY A 1 90 ? 7.975 5.321 -2.471 1.00 84.94 90 GLY A CA 1
ATOM 675 C C . GLY A 1 90 ? 7.585 5.440 -0.994 1.00 84.94 90 GLY A C 1
ATOM 676 O O . GLY A 1 90 ? 6.837 6.331 -0.575 1.00 84.94 90 GLY A O 1
ATOM 677 N N . THR A 1 91 ? 8.061 4.479 -0.214 1.00 89.62 91 THR A N 1
ATOM 678 C CA . THR A 1 91 ? 7.801 4.304 1.218 1.00 89.62 91 THR A CA 1
ATOM 679 C C . THR A 1 91 ? 9.112 4.287 2.000 1.00 89.62 91 THR A C 1
ATOM 681 O O . THR A 1 91 ? 10.173 3.994 1.455 1.00 89.62 91 THR A O 1
ATOM 684 N N . ASP A 1 92 ? 9.061 4.581 3.298 1.00 90.56 92 ASP A N 1
ATOM 685 C CA . ASP A 1 92 ? 10.250 4.525 4.169 1.00 90.56 92 ASP A CA 1
ATOM 686 C C . ASP A 1 92 ? 10.636 3.097 4.606 1.00 90.56 92 ASP A C 1
ATOM 688 O O . ASP A 1 92 ? 11.669 2.886 5.240 1.00 90.56 92 ASP A O 1
ATOM 692 N N . SER A 1 93 ? 9.815 2.097 4.278 1.00 91.12 93 SER A N 1
ATOM 693 C CA . SER A 1 93 ? 10.079 0.682 4.535 1.00 91.12 93 SER A CA 1
ATOM 694 C C . SER A 1 93 ? 9.222 -0.202 3.629 1.00 91.12 93 SER A C 1
ATOM 696 O O . SER A 1 93 ? 8.390 0.287 2.881 1.00 91.12 93 SER A O 1
ATOM 698 N N . MET A 1 94 ? 9.382 -1.519 3.708 1.00 89.38 94 MET A N 1
ATOM 699 C CA . MET A 1 94 ? 8.756 -2.457 2.773 1.00 89.38 94 MET A CA 1
ATOM 700 C C . MET A 1 94 ? 7.221 -2.383 2.776 1.00 89.38 94 MET A C 1
ATOM 702 O O . MET A 1 94 ? 6.574 -2.503 3.824 1.00 89.38 94 MET A O 1
ATOM 706 N N . VAL A 1 95 ? 6.640 -2.320 1.579 1.00 93.19 95 VAL A N 1
ATOM 707 C CA . VAL A 1 95 ? 5.247 -2.704 1.324 1.00 93.19 95 VAL A CA 1
ATOM 708 C C . VAL A 1 95 ? 5.200 -4.216 1.113 1.00 93.19 95 VAL A C 1
ATOM 710 O O . VAL A 1 95 ? 5.948 -4.767 0.307 1.00 93.19 95 VAL A O 1
ATOM 713 N N . LEU A 1 96 ? 4.329 -4.892 1.858 1.00 94.00 96 LEU A N 1
ATOM 714 C CA . LEU A 1 96 ? 4.230 -6.356 1.888 1.00 94.00 96 LEU A CA 1
ATOM 715 C C . LEU A 1 96 ? 2.877 -6.866 1.396 1.00 94.00 96 LEU A C 1
ATOM 717 O O . LEU A 1 96 ? 2.748 -8.038 1.066 1.00 94.00 96 LEU A O 1
ATOM 721 N N . ALA A 1 97 ? 1.865 -6.003 1.348 1.00 95.75 97 ALA A N 1
ATOM 722 C CA . ALA A 1 97 ? 0.549 -6.341 0.840 1.00 95.75 97 ALA A CA 1
ATOM 723 C C . ALA A 1 97 ? -0.044 -5.156 0.075 1.00 95.75 97 ALA A C 1
ATOM 725 O O . ALA A 1 97 ? 0.130 -3.996 0.458 1.00 95.75 97 ALA A O 1
ATOM 726 N N . MET A 1 98 ? -0.785 -5.462 -0.988 1.00 97.12 98 MET A N 1
ATOM 727 C CA . MET A 1 98 ? -1.539 -4.492 -1.778 1.00 97.12 98 MET A CA 1
ATOM 728 C C . MET A 1 98 ? -2.892 -5.089 -2.155 1.00 97.12 98 MET A C 1
ATOM 730 O O . MET A 1 98 ? -2.991 -6.282 -2.434 1.00 97.12 98 MET A O 1
ATOM 734 N N . THR A 1 99 ? -3.937 -4.270 -2.167 1.00 97.56 99 THR A N 1
ATOM 735 C CA . THR A 1 99 ? -5.258 -4.648 -2.687 1.00 97.56 99 THR A CA 1
ATOM 736 C C . THR A 1 99 ? -6.005 -3.408 -3.162 1.00 97.56 99 THR A C 1
ATOM 738 O O . THR A 1 99 ? -5.581 -2.290 -2.883 1.00 97.56 99 THR A O 1
ATOM 741 N N . VAL A 1 100 ? -7.122 -3.584 -3.858 1.00 97.56 100 VAL A N 1
ATOM 742 C CA . VAL A 1 100 ? -8.029 -2.484 -4.198 1.00 97.56 100 VAL A CA 1
ATOM 743 C C . VAL A 1 100 ? -9.275 -2.590 -3.331 1.00 97.56 100 VAL A C 1
ATOM 745 O O . VAL A 1 100 ? -9.899 -3.647 -3.264 1.00 97.56 100 VAL A O 1
ATOM 748 N N . TYR A 1 101 ? -9.641 -1.494 -2.674 1.00 97.31 101 TYR A N 1
ATOM 749 C CA . TYR A 1 101 ? -10.845 -1.388 -1.853 1.00 97.31 101 TYR A CA 1
ATOM 750 C C . TYR A 1 101 ? -11.480 -0.016 -2.065 1.00 97.31 101 TYR A C 1
ATOM 752 O O . TYR A 1 101 ? -10.782 0.994 -2.031 1.00 97.31 101 TYR A O 1
ATOM 760 N N . ASP A 1 102 ? -12.793 0.016 -2.305 1.00 95.38 102 ASP A N 1
ATOM 761 C CA . ASP A 1 102 ? -13.553 1.254 -2.540 1.00 95.38 102 ASP A CA 1
ATOM 762 C C . ASP A 1 102 ? -12.902 2.185 -3.589 1.00 95.38 102 ASP A C 1
ATOM 764 O O . ASP A 1 102 ? -12.692 3.378 -3.368 1.00 95.38 102 ASP A O 1
ATOM 768 N N . ASN A 1 103 ? -12.514 1.599 -4.730 1.00 95.62 103 ASN A N 1
ATOM 769 C CA . ASN A 1 103 ? -11.823 2.271 -5.840 1.00 95.62 103 ASN A CA 1
ATOM 770 C C . ASN A 1 103 ? -10.509 2.969 -5.459 1.00 95.62 103 ASN A C 1
ATOM 772 O O . ASN A 1 103 ? -10.061 3.854 -6.179 1.00 95.62 103 ASN A O 1
ATOM 776 N N . LYS A 1 104 ? -9.878 2.568 -4.354 1.00 96.62 104 LYS A N 1
ATOM 777 C CA . LYS A 1 104 ? -8.564 3.054 -3.938 1.00 96.62 104 LYS A CA 1
ATOM 778 C C . LYS A 1 104 ? -7.581 1.901 -3.907 1.00 96.62 104 LYS A C 1
ATOM 780 O O . LYS A 1 104 ? -7.931 0.779 -3.529 1.00 96.62 104 LYS A O 1
ATOM 785 N N . LEU A 1 105 ? -6.337 2.184 -4.265 1.00 97.31 105 LEU A N 1
ATOM 786 C CA . LEU A 1 105 ? -5.238 1.265 -4.018 1.00 97.31 105 LEU A CA 1
ATOM 787 C C . LEU A 1 105 ? -4.886 1.326 -2.532 1.00 97.31 105 LEU A C 1
ATOM 789 O O . LEU A 1 105 ? -4.505 2.376 -2.028 1.00 97.31 105 LEU A O 1
ATOM 793 N N . ILE A 1 106 ? -4.984 0.202 -1.836 1.00 97.56 106 ILE A N 1
ATOM 794 C CA . ILE A 1 106 ? -4.561 0.065 -0.447 1.00 97.56 106 ILE A CA 1
ATOM 795 C C . ILE A 1 106 ? -3.196 -0.605 -0.416 1.00 97.56 106 ILE A C 1
ATOM 797 O O . ILE A 1 106 ? -3.003 -1.660 -1.025 1.00 97.56 106 ILE A O 1
ATOM 801 N N . VAL A 1 107 ? -2.268 -0.020 0.335 1.00 96.94 107 VAL A N 1
ATOM 802 C CA . VAL A 1 107 ? -0.933 -0.574 0.579 1.00 96.94 107 VAL A CA 1
ATOM 803 C C . VAL A 1 107 ? -0.718 -0.761 2.070 1.00 96.94 107 VAL A C 1
ATOM 805 O O . VAL A 1 107 ? -1.131 0.078 2.872 1.00 96.94 107 VAL A O 1
ATOM 808 N N . ALA A 1 108 ? -0.073 -1.862 2.446 1.00 97.00 108 ALA A N 1
ATOM 809 C CA . ALA A 1 108 ? 0.260 -2.150 3.833 1.00 97.00 108 ALA A CA 1
ATOM 810 C C . ALA A 1 108 ? 1.598 -2.891 3.955 1.00 97.00 108 ALA A C 1
ATOM 812 O O . ALA A 1 108 ? 2.050 -3.556 3.018 1.00 97.00 108 ALA A O 1
ATOM 813 N N . GLY A 1 109 ? 2.254 -2.771 5.108 1.00 95.81 109 GLY A N 1
ATOM 814 C CA . GLY A 1 109 ? 3.554 -3.403 5.325 1.00 95.81 109 GLY A CA 1
ATOM 815 C C . GLY A 1 109 ? 4.252 -2.934 6.592 1.00 95.81 109 GLY A C 1
ATOM 816 O O . GLY A 1 109 ? 3.668 -2.961 7.673 1.00 95.81 109 GLY A O 1
ATOM 817 N N . GLN A 1 110 ? 5.521 -2.543 6.466 1.00 93.75 110 GLN A N 1
ATOM 818 C CA . GLN A 1 110 ? 6.380 -2.124 7.581 1.00 93.75 110 GLN A CA 1
ATOM 819 C C . GLN A 1 110 ? 6.640 -0.610 7.626 1.00 93.75 110 GLN A C 1
ATOM 821 O O . GLN A 1 110 ? 7.334 -0.144 8.529 1.00 93.75 110 GLN A O 1
ATOM 826 N N . PHE A 1 111 ? 6.071 0.171 6.706 1.00 94.25 111 PHE A N 1
ATOM 827 C CA . PHE A 1 111 ? 6.331 1.609 6.559 1.00 94.25 111 PHE A CA 1
ATOM 828 C C . PHE A 1 111 ? 5.628 2.484 7.612 1.00 94.25 111 PHE A C 1
ATOM 830 O O . PHE A 1 111 ? 4.629 2.098 8.221 1.00 94.25 111 PHE A O 1
ATOM 837 N N . SER A 1 112 ? 6.182 3.656 7.889 1.00 96.06 112 SER A N 1
ATOM 838 C CA . SER A 1 112 ? 5.576 4.730 8.696 1.00 96.06 112 SER A CA 1
ATOM 839 C C . SER A 1 112 ? 5.198 5.950 7.861 1.00 96.06 112 SER A C 1
ATOM 841 O O . SER A 1 112 ? 4.485 6.832 8.344 1.00 96.06 112 SER A O 1
ATOM 843 N N . SER A 1 113 ? 5.643 6.003 6.609 1.00 94.62 113 SER A N 1
ATOM 844 C CA . SER A 1 113 ? 5.279 7.053 5.676 1.00 94.62 113 SER A CA 1
ATOM 845 C C . SER A 1 113 ? 5.268 6.559 4.232 1.00 94.62 113 SER A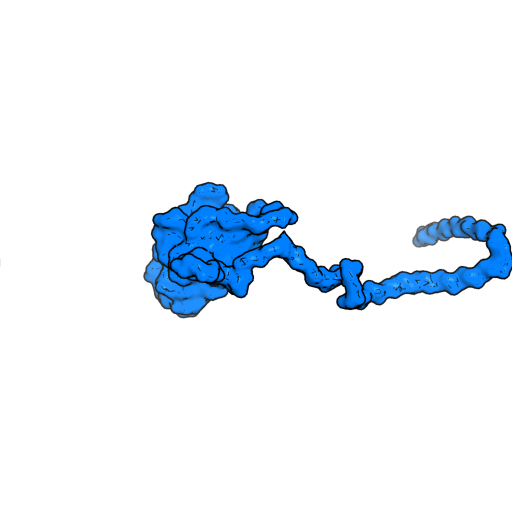 C 1
ATOM 847 O O . SER A 1 113 ? 5.991 5.633 3.859 1.00 94.62 113 SER A O 1
ATOM 849 N N . VAL A 1 114 ? 4.421 7.193 3.422 1.00 93.44 114 VAL A N 1
ATOM 850 C CA . VAL A 1 114 ? 4.343 6.998 1.972 1.00 93.44 114 VAL A CA 1
ATOM 851 C C . VAL A 1 114 ? 4.358 8.363 1.301 1.00 93.44 114 VAL A C 1
ATOM 853 O O . VAL A 1 114 ? 3.531 9.223 1.598 1.00 93.44 114 VAL A O 1
ATOM 856 N N . ASN A 1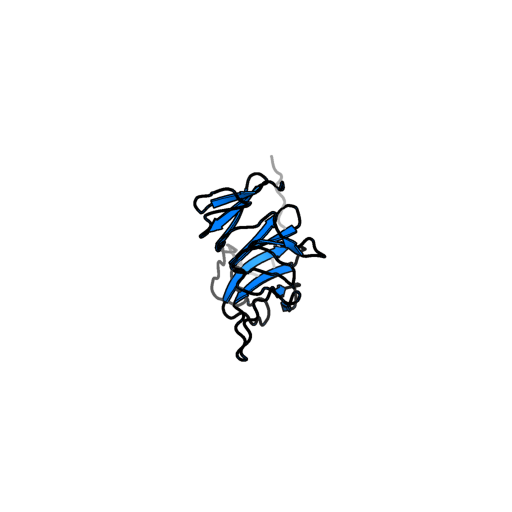 115 ? 5.337 8.593 0.431 1.00 91.25 115 ASN A N 1
ATOM 857 C CA . ASN A 1 115 ? 5.534 9.865 -0.262 1.00 91.25 115 ASN A CA 1
ATOM 858 C C . ASN A 1 115 ? 5.497 11.104 0.667 1.00 91.25 115 ASN A C 1
ATOM 860 O O . ASN A 1 115 ? 4.884 12.121 0.345 1.00 91.25 115 ASN A O 1
ATOM 864 N N . GLY A 1 116 ? 6.090 10.987 1.861 1.00 91.38 116 GLY A N 1
ATOM 865 C CA . GLY A 1 116 ? 6.108 12.033 2.894 1.00 91.38 116 GLY A CA 1
ATOM 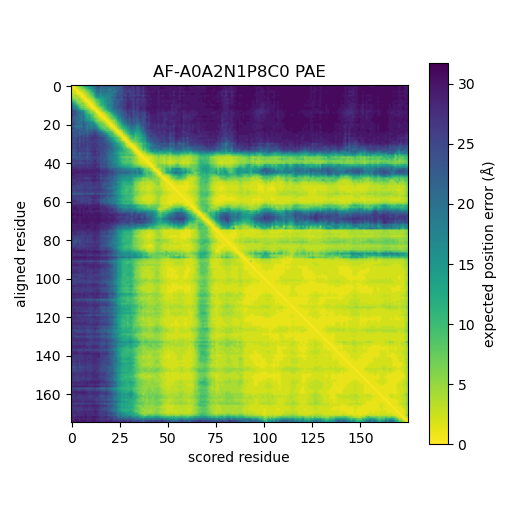866 C C . GLY A 1 116 ? 4.833 12.158 3.743 1.00 91.38 116 GLY A C 1
ATOM 867 O O . GLY A 1 116 ? 4.832 12.896 4.729 1.00 91.38 116 GLY A O 1
ATOM 868 N N . VAL A 1 117 ? 3.761 11.430 3.421 1.00 95.25 117 VAL A N 1
ATOM 869 C CA . VAL A 1 117 ? 2.534 11.376 4.229 1.00 95.25 117 VAL A CA 1
ATOM 870 C C . VAL A 1 117 ? 2.714 10.359 5.352 1.00 95.25 117 VAL A C 1
ATOM 872 O O . VAL A 1 117 ? 3.008 9.192 5.093 1.00 95.25 117 VAL A O 1
ATOM 875 N N . SER A 1 118 ? 2.517 10.790 6.600 1.00 96.81 118 SER A N 1
ATOM 876 C CA . SER A 1 118 ? 2.543 9.895 7.763 1.00 96.81 118 SER A CA 1
ATOM 877 C C . SER A 1 118 ? 1.378 8.907 7.703 1.00 96.81 118 SER A C 1
ATOM 879 O O . SER A 1 118 ? 0.216 9.310 7.616 1.00 96.81 118 SER A O 1
ATOM 881 N N . ALA A 1 119 ? 1.693 7.615 7.749 1.00 97.06 119 ALA A N 1
ATOM 882 C CA . ALA A 1 119 ? 0.718 6.538 7.702 1.00 97.06 119 ALA A CA 1
ATOM 883 C C . ALA A 1 119 ? 1.242 5.324 8.475 1.00 97.06 119 ALA A C 1
ATOM 885 O O . ALA A 1 119 ? 2.276 4.747 8.135 1.00 97.06 119 ALA A O 1
ATOM 886 N N . SER A 1 120 ? 0.520 4.913 9.521 1.00 97.06 120 SER A N 1
ATOM 887 C CA . SER A 1 120 ? 0.942 3.791 10.364 1.00 97.06 120 SER A CA 1
ATOM 888 C C . SER A 1 120 ? 0.657 2.460 9.676 1.00 97.06 120 SER A C 1
ATOM 890 O O . SER A 1 120 ? -0.386 1.843 9.902 1.00 97.06 120 SER A O 1
ATOM 892 N N . LYS A 1 121 ? 1.604 2.023 8.834 1.00 97.44 121 LYS A N 1
ATOM 893 C CA . LYS A 1 121 ? 1.681 0.687 8.216 1.00 97.44 121 LYS A CA 1
ATOM 894 C C . LYS A 1 121 ? 0.572 0.362 7.209 1.00 97.44 121 LYS A C 1
ATOM 896 O O . LYS A 1 121 ? 0.599 -0.727 6.637 1.00 97.44 121 LYS A O 1
ATOM 901 N N . ILE A 1 122 ? -0.375 1.274 6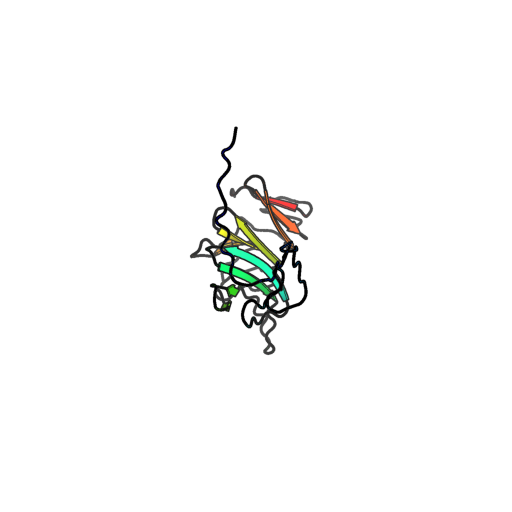.984 1.00 97.81 122 ILE A N 1
ATOM 902 C CA . ILE A 1 122 ? -1.462 1.143 6.010 1.00 97.81 122 ILE A CA 1
ATOM 903 C C . ILE A 1 122 ? -1.882 2.513 5.457 1.00 97.81 122 ILE A C 1
ATOM 905 O O . ILE A 1 122 ? -2.060 3.473 6.211 1.00 97.81 122 ILE A O 1
ATOM 909 N N . ALA A 1 123 ? -2.042 2.604 4.138 1.00 97.19 123 ALA A N 1
ATOM 910 C CA . ALA A 1 123 ? -2.439 3.823 3.435 1.00 97.19 123 ALA A CA 1
ATOM 911 C C . ALA A 1 123 ? -3.287 3.505 2.195 1.00 97.19 123 ALA A C 1
ATOM 913 O O . ALA A 1 123 ? -3.201 2.410 1.638 1.00 97.19 123 ALA A O 1
ATOM 914 N N . ALA A 1 124 ? -4.081 4.480 1.758 1.00 97.00 124 ALA A N 1
ATOM 915 C CA . ALA A 1 124 ? -4.865 4.438 0.530 1.00 97.00 124 ALA A CA 1
ATOM 916 C C . ALA A 1 124 ? -4.372 5.483 -0.474 1.00 97.00 124 ALA A C 1
ATOM 918 O O . ALA A 1 124 ? -4.026 6.595 -0.083 1.00 97.00 124 ALA A O 1
ATOM 919 N N . TRP A 1 125 ? -4.402 5.133 -1.755 1.00 97.19 125 TRP A N 1
ATOM 920 C CA . TRP A 1 125 ? -4.186 6.019 -2.891 1.00 97.19 125 TRP A CA 1
ATOM 921 C C . TRP A 1 125 ? -5.466 6.126 -3.711 1.00 97.19 125 TRP A C 1
ATOM 923 O O . TRP A 1 125 ? -6.002 5.115 -4.169 1.00 97.19 125 TRP A O 1
ATOM 933 N N . ASP A 1 126 ? -5.942 7.352 -3.908 1.00 95.06 126 ASP A N 1
ATOM 934 C CA . ASP A 1 126 ? -7.186 7.645 -4.632 1.00 95.06 126 ASP A CA 1
ATOM 935 C C . ASP A 1 126 ? -6.986 7.973 -6.123 1.00 95.06 126 ASP A C 1
ATOM 937 O O . ASP A 1 126 ? -7.938 8.315 -6.819 1.00 95.06 126 ASP A O 1
ATOM 941 N N . GLY A 1 127 ? -5.755 7.866 -6.634 1.00 93.38 127 GLY A N 1
ATOM 942 C CA . GLY A 1 127 ? -5.385 8.338 -7.974 1.00 93.38 127 GLY A CA 1
ATOM 943 C C . GLY A 1 127 ? -4.669 9.691 -7.979 1.00 93.38 127 GLY A C 1
ATOM 944 O O . GLY A 1 127 ? -4.061 10.042 -8.990 1.00 93.38 127 GLY A O 1
ATOM 945 N N . SER A 1 128 ? -4.697 10.4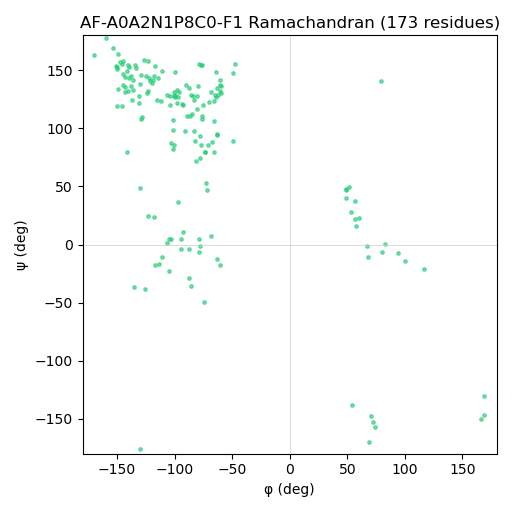26 -6.866 1.00 92.62 128 SER A N 1
ATOM 946 C CA . SER A 1 128 ? -4.119 11.768 -6.740 1.00 92.62 128 SER A CA 1
ATOM 947 C C . SER A 1 128 ? -3.320 11.996 -5.456 1.00 92.62 128 SER A C 1
ATOM 949 O O . SER A 1 128 ? -2.292 12.676 -5.495 1.00 92.62 128 SER A O 1
ATOM 951 N N . ALA A 1 129 ? -3.757 11.427 -4.332 1.00 94.50 129 ALA A N 1
ATOM 952 C CA . ALA A 1 129 ? -3.146 11.619 -3.028 1.00 94.50 129 ALA A CA 1
ATOM 953 C C . ALA A 1 129 ? -3.121 10.327 -2.204 1.00 94.50 129 ALA A C 1
ATOM 955 O O . ALA A 1 129 ? -4.002 9.469 -2.300 1.00 94.50 129 ALA A O 1
ATOM 956 N N . TRP A 1 130 ? -2.088 10.216 -1.363 1.00 96.62 130 TRP A N 1
ATOM 957 C CA . TRP A 1 130 ? -2.010 9.198 -0.324 1.00 96.62 130 TRP A CA 1
ATOM 958 C C . TRP A 1 130 ? -2.694 9.699 0.947 1.00 96.62 130 TRP A C 1
ATOM 960 O O . TRP A 1 130 ? -2.439 10.818 1.394 1.00 96.62 130 TRP A O 1
ATOM 970 N N . THR A 1 131 ? -3.511 8.852 1.565 1.00 96.44 131 THR A N 1
ATOM 971 C CA . THR A 1 131 ? -4.157 9.119 2.856 1.00 96.44 131 THR A CA 1
ATOM 972 C C . THR A 1 131 ? -3.956 7.944 3.814 1.00 96.44 131 THR A C 1
ATOM 974 O O . THR A 1 131 ? -4.098 6.795 3.384 1.00 96.44 131 THR A O 1
ATOM 977 N N . PRO A 1 132 ? -3.667 8.179 5.107 1.00 96.06 132 PRO A N 1
ATOM 978 C CA . PRO A 1 132 ? -3.641 7.107 6.099 1.00 96.06 132 PRO A CA 1
ATOM 979 C C . PRO A 1 132 ? -5.033 6.482 6.270 1.00 96.06 132 PRO A C 1
ATOM 981 O O . PRO A 1 132 ? -6.052 7.163 6.148 1.00 96.06 132 PRO A O 1
ATOM 984 N N . LEU A 1 133 ? -5.079 5.183 6.576 1.00 95.06 133 LEU A N 1
ATOM 985 C CA . LEU A 1 133 ? -6.334 4.479 6.855 1.00 95.06 133 LEU A CA 1
ATOM 986 C C . LEU A 1 133 ? -6.650 4.528 8.359 1.00 95.06 133 LEU A C 1
ATOM 988 O O . LEU A 1 133 ? -6.101 3.752 9.144 1.00 95.06 133 LEU A O 1
ATOM 992 N N . GLY A 1 134 ? -7.513 5.464 8.766 1.00 92.25 134 GLY A N 1
ATOM 993 C CA . GLY A 1 134 ? -7.810 5.720 10.180 1.00 92.25 134 GLY A CA 1
ATOM 994 C C . GLY A 1 134 ? -6.534 5.984 10.991 1.00 92.25 134 GLY A C 1
ATOM 995 O O . GLY A 1 134 ? -5.610 6.642 10.515 1.00 92.25 134 GLY A O 1
ATOM 996 N N . SER A 1 135 ? -6.450 5.419 12.198 1.00 94.31 135 SER A N 1
ATOM 997 C CA . SER A 1 135 ? -5.228 5.455 13.026 1.00 94.31 135 SER A CA 1
ATOM 998 C C . SER A 1 135 ? -4.153 4.442 12.592 1.00 94.31 135 SER A C 1
ATOM 1000 O O . SER A 1 135 ? -3.085 4.381 13.198 1.00 94.31 135 SER A O 1
ATOM 1002 N N . GLY A 1 136 ? -4.429 3.634 11.565 1.00 96.50 136 GLY A N 1
ATOM 1003 C CA . GLY A 1 136 ? -3.559 2.575 11.064 1.00 96.50 136 GLY A CA 1
ATOM 1004 C C . GLY A 1 136 ? -3.500 1.325 11.946 1.00 96.50 136 GLY A C 1
ATOM 1005 O O . GLY A 1 136 ? -4.428 1.025 12.706 1.00 96.50 136 GLY A O 1
ATOM 1006 N N . VAL A 1 137 ? -2.408 0.571 11.808 1.00 97.81 137 VAL A N 1
ATOM 1007 C CA . VAL A 1 137 ? -2.127 -0.655 12.574 1.00 97.81 137 VAL A CA 1
ATOM 1008 C C . VAL A 1 137 ? -0.751 -0.581 13.233 1.00 97.81 137 VAL A C 1
ATOM 1010 O O . VAL A 1 137 ? 0.105 0.208 12.825 1.00 97.81 137 VAL A O 1
ATOM 1013 N N . ASP A 1 138 ? -0.548 -1.381 14.277 1.00 97.44 138 ASP A N 1
ATOM 1014 C CA . ASP A 1 138 ? 0.631 -1.282 15.144 1.00 97.44 138 ASP A CA 1
ATOM 1015 C C . ASP A 1 138 ? 1.853 -2.090 14.674 1.00 97.44 138 ASP A C 1
ATOM 1017 O O . ASP A 1 138 ? 2.990 -1.692 14.920 1.00 97.44 138 ASP A O 1
ATOM 1021 N N . HIS A 1 139 ? 1.638 -3.196 13.963 1.00 97.56 139 HIS A N 1
ATOM 1022 C CA . HIS A 1 139 ? 2.697 -4.066 13.450 1.00 97.56 139 HIS A CA 1
ATOM 1023 C C . HIS A 1 139 ? 2.514 -4.366 11.959 1.00 97.56 139 HIS A C 1
ATOM 1025 O O . HIS A 1 139 ? 1.635 -3.837 11.281 1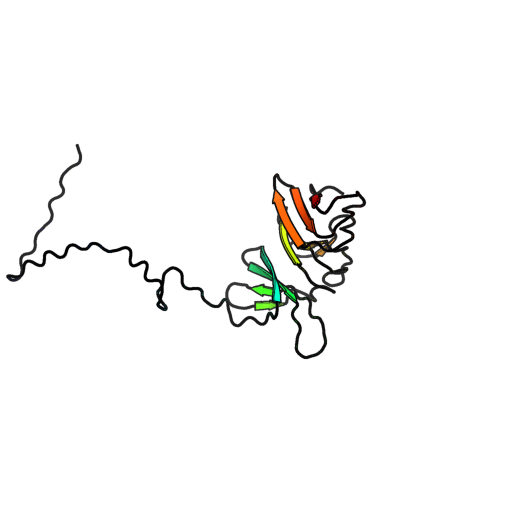.00 97.56 139 HIS A O 1
ATOM 1031 N N . ARG A 1 140 ? 3.390 -5.224 11.436 1.00 96.06 140 ARG A N 1
ATOM 1032 C CA . ARG A 1 140 ? 3.466 -5.570 10.020 1.00 96.06 140 ARG A CA 1
ATOM 1033 C C . ARG A 1 140 ? 2.190 -6.249 9.540 1.00 96.06 140 ARG A C 1
ATOM 1035 O O . ARG A 1 140 ? 1.711 -7.203 10.160 1.00 96.06 140 ARG A O 1
ATOM 1042 N N . VAL A 1 141 ? 1.708 -5.809 8.386 1.00 97.56 141 VAL A N 1
ATOM 1043 C CA . VAL A 1 141 ? 0.656 -6.490 7.626 1.00 97.56 141 VAL A CA 1
ATOM 1044 C C . VAL A 1 141 ? 1.317 -7.332 6.545 1.00 97.56 141 VAL A C 1
ATOM 1046 O O . VAL A 1 141 ? 2.116 -6.813 5.772 1.00 97.56 141 VAL A O 1
ATOM 1049 N N . TYR A 1 142 ? 0.987 -8.620 6.493 1.00 96.31 142 TYR A N 1
ATOM 1050 C CA . TYR A 1 142 ? 1.517 -9.566 5.505 1.00 96.31 142 TYR A CA 1
ATOM 1051 C C . TYR A 1 142 ? 0.506 -9.915 4.416 1.00 96.31 142 TYR A C 1
ATOM 1053 O O . TYR A 1 142 ? 0.893 -10.354 3.339 1.00 96.31 142 TYR A O 1
ATOM 1061 N N . ALA A 1 143 ? -0.787 -9.751 4.689 1.00 97.06 143 ALA A N 1
ATOM 1062 C CA . ALA A 1 143 ? -1.841 -10.100 3.753 1.00 97.06 143 ALA A CA 1
ATOM 1063 C C . ALA A 1 143 ? -3.013 -9.128 3.856 1.00 97.06 143 ALA A C 1
ATOM 1065 O O . ALA A 1 143 ? -3.356 -8.655 4.943 1.00 97.06 143 ALA A O 1
ATOM 1066 N N . MET A 1 144 ? -3.653 -8.879 2.717 1.00 97.62 144 MET A N 1
ATOM 1067 C CA . MET A 1 144 ? -4.905 -8.141 2.632 1.00 97.62 144 MET A CA 1
ATOM 1068 C C . MET A 1 144 ? -5.846 -8.814 1.643 1.00 97.62 144 MET A C 1
ATOM 1070 O O . MET A 1 144 ? -5.411 -9.349 0.625 1.00 97.62 144 MET A O 1
ATOM 1074 N N . VAL A 1 145 ? -7.141 -8.764 1.930 1.00 97.81 145 VAL A N 1
ATOM 1075 C CA . VAL A 1 145 ? -8.194 -9.228 1.025 1.00 97.81 145 VAL A CA 1
ATOM 1076 C C . VAL A 1 145 ? -9.458 -8.413 1.256 1.00 97.81 145 VAL A C 1
ATOM 1078 O O . VAL A 1 145 ? -9.683 -7.910 2.353 1.00 97.81 145 VAL A O 1
ATOM 1081 N N . VAL A 1 146 ? -10.293 -8.284 0.230 1.00 97.81 146 VAL A N 1
ATOM 1082 C CA . VAL A 1 146 ? -11.633 -7.713 0.376 1.00 97.81 146 VAL A CA 1
ATOM 1083 C C . VAL A 1 146 ? -12.649 -8.844 0.444 1.00 97.81 146 VAL A C 1
ATOM 1085 O O . VAL A 1 146 ? -12.677 -9.712 -0.427 1.00 97.81 146 VAL A O 1
ATOM 1088 N N . TYR A 1 147 ? -13.482 -8.836 1.479 1.00 97.62 147 TYR A N 1
ATOM 1089 C CA . TYR A 1 147 ? -14.558 -9.804 1.665 1.00 97.62 147 TYR A CA 1
ATOM 1090 C C . TYR A 1 147 ? -15.768 -9.110 2.282 1.00 97.62 147 TYR A C 1
ATOM 1092 O O . TYR A 1 147 ? -15.617 -8.397 3.269 1.00 97.62 147 TYR A O 1
ATOM 1100 N N . ASP A 1 148 ? -16.957 -9.319 1.708 1.00 96.44 148 ASP A N 1
ATOM 1101 C CA . ASP A 1 148 ? -18.215 -8.755 2.223 1.00 96.44 148 ASP A CA 1
ATOM 1102 C C . ASP A 1 148 ? -18.138 -7.231 2.463 1.00 96.44 148 ASP A C 1
ATOM 1104 O O . ASP A 1 148 ? -18.427 -6.731 3.548 1.00 96.44 148 ASP A O 1
ATOM 1108 N N . ASN A 1 149 ? -17.655 -6.496 1.452 1.00 95.12 149 ASN A N 1
ATOM 1109 C CA . ASN A 1 149 ? -17.428 -5.045 1.497 1.00 95.12 149 ASN A CA 1
ATOM 1110 C C . ASN A 1 149 ? -16.571 -4.569 2.680 1.00 95.12 149 ASN A C 1
ATOM 1112 O O . ASN A 1 149 ? -16.703 -3.432 3.117 1.00 95.12 149 ASN A O 1
ATOM 1116 N N . LYS A 1 150 ? -15.679 -5.419 3.188 1.00 97.19 150 LYS A N 1
ATOM 1117 C CA . LYS A 1 150 ? -14.701 -5.059 4.213 1.00 97.19 150 LYS A CA 1
ATOM 1118 C C . LYS A 1 150 ? -13.303 -5.331 3.710 1.00 97.19 150 LYS A C 1
ATOM 1120 O O . LYS A 1 150 ? -13.053 -6.339 3.045 1.00 97.19 150 LYS A O 1
ATOM 1125 N N . LEU A 1 151 ? -12.384 -4.457 4.084 1.00 97.75 151 LEU A N 1
ATOM 1126 C CA . LEU A 1 151 ? -10.963 -4.718 3.969 1.00 97.75 151 LEU A CA 1
ATOM 1127 C C . LEU A 1 151 ? -10.535 -5.585 5.153 1.00 97.75 151 LEU A C 1
ATOM 1129 O O . LEU A 1 151 ? -10.609 -5.160 6.302 1.00 97.75 151 LEU A O 1
ATOM 1133 N N . ILE A 1 152 ? -10.074 -6.796 4.873 1.00 98.25 152 ILE A N 1
ATOM 1134 C CA . ILE A 1 152 ? -9.520 -7.713 5.863 1.00 98.25 152 ILE A CA 1
ATOM 1135 C C . ILE A 1 152 ? -8.003 -7.639 5.775 1.00 98.25 152 ILE A C 1
ATOM 1137 O O . ILE A 1 152 ? -7.428 -7.811 4.699 1.00 98.25 152 ILE A O 1
ATOM 1141 N N . VAL A 1 153 ? -7.356 -7.409 6.910 1.00 98.06 153 VAL A N 1
ATOM 1142 C CA . VAL A 1 153 ? -5.897 -7.342 7.030 1.00 98.06 153 VAL A CA 1
ATOM 1143 C C . VAL A 1 153 ? -5.411 -8.436 7.972 1.00 98.06 153 VAL A C 1
ATOM 1145 O O . VAL A 1 153 ? -6.061 -8.732 8.976 1.00 98.06 153 VAL A O 1
ATOM 1148 N N . GLY A 1 154 ? -4.272 -9.043 7.651 1.00 98.06 154 GLY A N 1
ATOM 1149 C CA . GLY A 1 154 ? -3.654 -10.100 8.447 1.00 98.06 154 GLY A CA 1
ATOM 1150 C C . GLY A 1 154 ? -2.149 -9.905 8.589 1.00 98.06 154 GLY A C 1
ATOM 1151 O O . GLY A 1 154 ? -1.473 -9.500 7.640 1.00 98.06 154 GLY A O 1
ATOM 1152 N N . GLY A 1 155 ? -1.605 -10.202 9.769 1.00 97.62 155 GLY A N 1
ATOM 1153 C CA . GLY A 1 155 ? -0.167 -10.104 10.017 1.00 97.62 155 GLY A CA 1
ATOM 1154 C C . GLY A 1 155 ? 0.222 -10.224 11.487 1.00 97.62 155 GLY A C 1
ATOM 1155 O O . GLY A 1 155 ? -0.421 -10.924 12.263 1.00 97.62 155 GLY A O 1
ATOM 1156 N N . GLU A 1 156 ? 1.274 -9.511 11.881 1.00 98.06 156 GLU A N 1
ATOM 1157 C CA . GLU A 1 156 ? 1.768 -9.427 13.267 1.00 98.06 156 GLU A CA 1
ATOM 1158 C C . GLU A 1 156 ? 0.946 -8.470 14.146 1.00 98.06 156 GLU A C 1
ATOM 1160 O O . GLU A 1 156 ? 1.289 -8.250 15.304 1.00 98.06 156 GLU A O 1
ATOM 1165 N N . ILE A 1 157 ? -0.144 -7.910 13.619 1.00 98.06 157 ILE A N 1
ATOM 1166 C CA . ILE A 1 157 ? -0.952 -6.875 14.271 1.00 98.06 157 ILE A CA 1
ATOM 1167 C C . ILE A 1 157 ? -1.530 -7.337 15.615 1.00 98.06 157 ILE A C 1
ATOM 1169 O O . ILE A 1 157 ? -2.026 -8.464 15.751 1.00 98.06 157 ILE A O 1
ATOM 1173 N N . THR A 1 158 ? -1.452 -6.462 16.614 1.00 98.31 158 THR A N 1
ATOM 1174 C CA . THR A 1 158 ? -2.150 -6.579 17.907 1.00 98.31 158 THR A CA 1
ATOM 1175 C C . THR A 1 158 ? -3.197 -5.485 18.095 1.00 98.31 158 THR A C 1
ATOM 1177 O O . THR A 1 158 ? -4.082 -5.633 18.934 1.00 98.31 158 THR A O 1
ATOM 1180 N N . SER A 1 159 ? -3.134 -4.413 17.304 1.00 97.50 159 SER A N 1
ATOM 1181 C CA . SER A 1 159 ? -4.071 -3.297 17.342 1.00 97.50 159 SER A CA 1
ATOM 1182 C C . SER A 1 159 ? -4.317 -2.742 15.940 1.00 97.50 159 SER A C 1
ATOM 1184 O O . SER A 1 159 ? -3.385 -2.576 15.149 1.00 97.50 159 SER A O 1
ATOM 1186 N N . ALA A 1 160 ? -5.581 -2.452 15.636 1.00 96.81 160 ALA A N 1
ATOM 1187 C CA . ALA A 1 160 ? -6.017 -1.827 14.393 1.00 96.81 160 ALA A CA 1
ATOM 1188 C C . ALA A 1 160 ? -7.059 -0.751 14.706 1.00 96.81 160 ALA A C 1
ATOM 1190 O O . ALA A 1 160 ? -8.045 -1.022 15.391 1.00 96.81 160 ALA A O 1
ATOM 1191 N N . GLY A 1 161 ? -6.823 0.489 14.267 1.00 94.25 161 GLY A N 1
ATOM 1192 C CA . GLY A 1 161 ? -7.712 1.613 14.586 1.00 94.25 161 GLY A CA 1
ATOM 1193 C C . GLY A 1 161 ? -7.856 1.884 16.093 1.00 94.25 161 GLY A C 1
ATOM 1194 O O . GLY A 1 161 ? -8.862 2.433 16.522 1.00 94.25 161 GLY A O 1
ATOM 1195 N N . GLY A 1 162 ? -6.882 1.465 16.911 1.00 93.25 162 GLY A N 1
ATOM 1196 C CA . GLY A 1 162 ? -6.946 1.556 18.376 1.00 93.25 162 GLY A CA 1
ATOM 1197 C C . GLY A 1 162 ? -7.709 0.416 19.065 1.00 93.25 162 GLY A C 1
ATOM 1198 O O . GLY A 1 162 ? -7.792 0.399 20.292 1.00 93.25 162 GLY A O 1
ATOM 1199 N N . VAL A 1 163 ? -8.234 -0.553 18.311 1.00 95.00 163 VAL A N 1
ATOM 1200 C CA . VAL A 1 163 ? -8.925 -1.732 18.845 1.00 95.00 163 VAL A CA 1
ATOM 1201 C C . VAL A 1 163 ? -7.965 -2.917 18.899 1.00 95.00 163 VAL A C 1
ATOM 1203 O O . VAL A 1 163 ? -7.290 -3.215 17.916 1.00 95.00 163 VAL A O 1
ATOM 1206 N N . ASN A 1 164 ? -7.936 -3.628 20.030 1.00 97.56 164 ASN A N 1
ATOM 1207 C CA . ASN A 1 164 ? -7.148 -4.852 20.170 1.00 97.56 164 ASN A CA 1
ATOM 1208 C C . ASN A 1 164 ? -7.677 -5.951 19.242 1.00 97.56 164 ASN A C 1
ATOM 1210 O O . ASN A 1 164 ? -8.860 -6.294 19.277 1.00 97.56 164 ASN A O 1
ATOM 1214 N N . VAL A 1 165 ? -6.780 -6.548 18.465 1.00 97.94 165 VAL A N 1
ATOM 1215 C CA . VAL A 1 165 ? -7.077 -7.624 17.516 1.00 97.94 165 VAL A CA 1
ATOM 1216 C C . VAL A 1 165 ? -6.057 -8.746 17.658 1.00 97.94 165 VAL A C 1
ATOM 1218 O O . VAL A 1 165 ? -4.910 -8.524 18.034 1.00 97.94 165 VAL A O 1
ATOM 1221 N N . ASN A 1 166 ? -6.454 -9.975 17.335 1.00 97.31 166 ASN A N 1
ATOM 1222 C CA . ASN A 1 166 ? -5.532 -11.107 17.324 1.00 97.31 166 ASN A CA 1
ATOM 1223 C C . ASN A 1 166 ? -5.118 -11.424 15.886 1.00 97.31 166 ASN A C 1
ATOM 1225 O O . ASN A 1 166 ? -5.695 -12.312 15.260 1.00 97.31 166 ASN A O 1
ATOM 1229 N N . ARG A 1 167 ? -4.129 -10.685 15.366 1.00 98.06 167 ARG A N 1
ATOM 1230 C CA . ARG A 1 167 ? -3.470 -10.926 14.064 1.00 98.06 167 ARG A CA 1
ATOM 1231 C C . ARG A 1 167 ? -4.327 -10.709 12.814 1.00 98.06 167 ARG A C 1
ATOM 1233 O O . ARG A 1 167 ? -3.769 -10.691 11.721 1.00 98.06 167 ARG A O 1
ATOM 1240 N N . ILE A 1 168 ? -5.640 -10.531 12.953 1.00 98.19 168 ILE A N 1
ATOM 1241 C CA . ILE A 1 168 ? -6.582 -10.293 11.854 1.00 98.19 168 ILE A CA 1
ATOM 1242 C C . ILE A 1 168 ? -7.550 -9.181 12.258 1.00 98.19 168 ILE A C 1
ATOM 1244 O O . ILE A 1 168 ? -8.109 -9.220 13.354 1.00 98.19 168 ILE A O 1
ATOM 1248 N N . ALA A 1 169 ? -7.768 -8.216 11.367 1.00 97.75 169 ALA A N 1
ATOM 1249 C CA . ALA A 1 169 ? -8.728 -7.131 11.551 1.00 97.75 169 ALA A CA 1
ATOM 1250 C C . ALA A 1 169 ? -9.567 -6.924 10.286 1.00 97.75 169 ALA A C 1
ATOM 1252 O O . ALA A 1 169 ? -9.129 -7.245 9.182 1.00 97.75 169 ALA A O 1
ATOM 1253 N N . ALA A 1 170 ? -10.768 -6.378 10.459 1.00 96.94 170 ALA A N 1
ATOM 1254 C CA . ALA A 1 170 ? -11.651 -5.975 9.373 1.00 96.94 170 ALA A CA 1
ATOM 1255 C C . ALA A 1 170 ? -11.926 -4.473 9.476 1.00 96.94 170 ALA A C 1
ATOM 1257 O O . ALA A 1 170 ? -12.155 -3.968 10.574 1.00 96.94 170 ALA A O 1
ATOM 1258 N N . TRP A 1 171 ? -11.930 -3.783 8.342 1.00 95.69 171 TRP A N 1
ATOM 1259 C CA . TRP A 1 171 ? -12.257 -2.368 8.230 1.00 95.69 171 TRP A CA 1
ATOM 1260 C C . TRP A 1 171 ? -13.417 -2.177 7.256 1.00 95.69 171 TRP A C 1
ATOM 1262 O O . TRP A 1 171 ? -13.411 -2.746 6.164 1.00 95.69 171 TRP A O 1
ATOM 1272 N N . ASP A 1 172 ? -14.416 -1.398 7.663 1.00 91.25 172 ASP A N 1
ATOM 1273 C CA . ASP A 1 172 ? -15.667 -1.178 6.926 1.00 91.25 172 ASP A CA 1
ATOM 1274 C C . ASP A 1 172 ? -15.740 0.192 6.233 1.00 91.25 172 ASP A C 1
ATOM 1276 O O . ASP A 1 172 ? -16.758 0.533 5.636 1.00 91.25 172 ASP A O 1
ATOM 1280 N N . GLY A 1 173 ? -14.661 0.976 6.275 1.00 83.56 173 GLY A N 1
ATOM 1281 C CA . GLY A 1 173 ? -14.618 2.314 5.685 1.00 83.56 173 GLY A CA 1
ATOM 1282 C C . GLY A 1 173 ? -14.938 3.450 6.655 1.00 83.56 173 GLY A C 1
ATOM 1283 O O . GLY A 1 173 ? -14.775 4.609 6.278 1.00 83.56 173 GLY A O 1
ATOM 1284 N N . SER A 1 174 ? -15.361 3.153 7.887 1.00 73.31 174 SER A N 1
ATOM 1285 C CA . SER A 1 174 ? -15.613 4.164 8.915 1.00 73.31 174 SER A CA 1
ATOM 1286 C C . SER A 1 174 ? -14.448 4.290 9.903 1.00 73.31 174 SER A C 1
ATOM 1288 O O . SER A 1 174 ? -13.699 3.340 10.149 1.00 73.31 174 SER A O 1
ATOM 1290 N N . SER A 1 175 ? -14.252 5.506 10.410 1.00 57.78 175 SER A N 1
ATOM 1291 C CA . SER A 1 175 ? -13.257 5.881 11.421 1.00 57.78 175 SER A CA 1
ATOM 1292 C C . SER A 1 175 ? -13.930 6.643 12.544 1.00 57.78 175 SER A C 1
ATOM 1294 O O . SER A 1 175 ? -14.746 7.527 12.192 1.00 57.78 175 SER A O 1
#

Solvent-accessible surface area (backbone atoms only — not comparable to full-atom values): 10385 Å² total; per-residue (Å²): 140,83,82,88,78,88,80,88,82,84,87,76,74,101,68,89,76,86,72,79,76,72,80,63,87,75,77,51,86,83,52,101,80,22,92,81,59,85,71,82,80,61,88,72,84,71,77,42,76,45,26,64,40,74,55,93,90,23,41,40,35,24,11,46,30,72,53,100,75,88,48,81,45,16,40,34,34,36,34,71,87,76,52,79,44,77,51,80,78,18,24,79,30,42,37,28,20,42,44,68,55,95,88,18,46,34,42,23,8,65,20,56,29,44,67,88,40,73,19,38,22,26,34,34,34,66,88,84,54,74,42,48,48,70,76,16,39,77,40,40,31,58,41,56,50,76,56,93,83,20,46,35,40,30,40,69,26,50,31,46,64,86,41,81,34,83,30,50,51,77,42,73,87,79,122

Radius of gyration: 25.7 Å; Cα contacts (8 Å, |Δi|>4): 360; chains: 1; bounding box: 60×53×79 Å

Secondary structure (DSSP, 8-state):
-PPP--------SS---------------SSTT-TT-----TT---SEEEEEEEETTEEEEEEEEE-TTS-EEB-EEEE-SS-EEE-TT-BSS-EEEEEEETTEEEEEES-SEETTEE-SSEEEE-SS-EEE-TT-BSS-EEEEEEETTEEEEEES-SEETTEE-SSEEEE-S--

Sequence (175 aa):
MKKLRLMLTLIIGSILIIGALFSGCSDDPTGPTAKWAWRPLGSGSAYALGALTVYDNKVFAAGNFLDDVDFMANDIVIWDGSDWSIHGSGTDSMVLAMTVYDNKLIVAGQFSSVNGVSASKIAAWDGSAWTPLGSGVDHRVYAMVVYDNKLIVGGEITSAGGVNVNRIAAWDGSS

Nearest PDB structures (foldseek):
  2gop-assembly1_B  TM=6.262E-01  e=2.177E-02  Pyrococcus furiosus
  2gop-assembly1_A  TM=6.288E-01  e=2.902E-02  Pyrococcus furiosus
  4hxg-assembly2_K  TM=5.629E-01  e=1.028E-01  Pyrococcus horikoshii OT3
  4hxg-assembly2_G  TM=5.707E-01  e=2.893E-01  Pyrococcus horikoshii OT3

Mean predicted aligned error: 11.98 Å

Foldseek 3Di:
DDDDDDDDDDDDDDDDPPPPPPVDPCCPCDDPPRPPDDDDPPPDQAPDWLEWDDAPNKIWTFFFRDDPPDDRQRFIWIHPRYDIDTDASAFPDGFNEWDAAPNWIKTFFAGQDGNNHGEQRIWTHNPDDIDHDQNAFNHTWNYWDDDPNWIKTFDPTQDGNNDGDDRIDIHNSDD

pLDDT: mean 79.9, std 21.26, range [29.92, 98.31]